Protein AF-A0A0R2IUC5-F1 (afdb_monomer_lite)

Organism: NCBI:txid319652

Foldseek 3Di:
DVLQLVQQVCLQPPWDFLVSNVVSVVVVCVVVVDPVSVVVVQVVSCVVPQGHSVVQVVQSVPDPDRIRDNDDRD

Structure (mmCIF, N/CA/C/O backbone):
data_AF-A0A0R2IUC5-F1
#
_entry.id   AF-A0A0R2IUC5-F1
#
loop_
_atom_site.group_PDB
_atom_site.id
_atom_site.type_symbol
_atom_site.label_atom_id
_atom_site.label_alt_id
_atom_site.label_comp_id
_atom_site.label_asym_id
_atom_site.label_entity_id
_atom_site.label_seq_id
_atom_site.pdbx_PDB_ins_code
_atom_site.Cartn_x
_atom_site.Cartn_y
_atom_site.Cartn_z
_atom_site.occupancy
_atom_site.B_iso_or_equiv
_atom_site.auth_seq_id
_atom_site.auth_comp_id
_atom_site.auth_asym_id
_atom_site.auth_atom_id
_atom_site.pdbx_PDB_model_num
ATOM 1 N N . MET A 1 1 ? -9.570 -2.505 -1.545 1.00 79.94 1 MET A N 1
ATOM 2 C CA . MET A 1 1 ? -8.815 -3.206 -0.472 1.00 79.94 1 MET A CA 1
ATOM 3 C C . MET A 1 1 ? -7.956 -4.344 -1.016 1.00 79.94 1 MET A C 1
ATOM 5 O O . MET A 1 1 ? -6.745 -4.212 -0.949 1.00 79.94 1 MET A O 1
ATOM 9 N N . VAL A 1 2 ? -8.538 -5.410 -1.590 1.00 92.44 2 VAL A N 1
ATOM 10 C CA . VAL A 1 2 ? -7.772 -6.572 -2.106 1.00 92.44 2 VAL A CA 1
ATOM 11 C C . VAL A 1 2 ? -6.705 -6.157 -3.124 1.00 92.44 2 VAL A C 1
ATOM 13 O O . VAL A 1 2 ? -5.546 -6.516 -2.965 1.00 92.44 2 VAL A O 1
ATOM 16 N N . ALA A 1 3 ? -7.064 -5.311 -4.095 1.00 96.75 3 ALA A N 1
ATOM 17 C CA . ALA A 1 3 ? -6.126 -4.833 -5.112 1.00 96.75 3 ALA A CA 1
ATOM 18 C C . ALA A 1 3 ? -4.909 -4.089 -4.528 1.00 96.75 3 ALA A C 1
ATOM 20 O O . ALA A 1 3 ? -3.791 -4.259 -5.007 1.00 96.75 3 ALA A O 1
ATOM 21 N N . PHE A 1 4 ? -5.101 -3.312 -3.457 1.00 97.94 4 PHE A N 1
ATOM 22 C CA . PHE A 1 4 ? -3.995 -2.635 -2.783 1.00 97.94 4 PHE A CA 1
ATOM 23 C C . PHE A 1 4 ? -3.092 -3.623 -2.035 1.00 97.94 4 PHE A C 1
ATOM 25 O O . PHE A 1 4 ? -1.873 -3.497 -2.091 1.00 97.94 4 PHE A O 1
ATOM 32 N N . TYR A 1 5 ? -3.663 -4.644 -1.395 1.00 97.38 5 TYR A N 1
ATOM 33 C CA . TYR A 1 5 ? -2.878 -5.690 -0.734 1.00 97.38 5 TYR A CA 1
ATOM 34 C C . TYR A 1 5 ? -2.020 -6.453 -1.743 1.00 97.38 5 TYR A C 1
ATOM 36 O O . TYR A 1 5 ? -0.810 -6.541 -1.561 1.00 97.38 5 TYR A O 1
ATOM 44 N N . THR A 1 6 ? -2.603 -6.881 -2.863 1.00 97.75 6 THR A N 1
ATOM 45 C CA . THR A 1 6 ? -1.854 -7.518 -3.956 1.00 97.75 6 THR A CA 1
ATOM 46 C C . THR A 1 6 ? -0.778 -6.594 -4.530 1.00 97.75 6 THR A C 1
ATOM 48 O O . THR A 1 6 ? 0.327 -7.044 -4.830 1.00 97.75 6 THR A O 1
ATOM 51 N N . ALA A 1 7 ? -1.052 -5.291 -4.654 1.00 98.19 7 ALA A N 1
ATOM 52 C CA . ALA A 1 7 ? -0.058 -4.316 -5.100 1.00 98.19 7 ALA A CA 1
ATOM 53 C C . ALA A 1 7 ? 1.129 -4.207 -4.126 1.00 98.19 7 ALA A C 1
ATOM 55 O O . ALA A 1 7 ? 2.274 -4.122 -4.574 1.00 98.19 7 ALA A O 1
ATOM 56 N N . VAL A 1 8 ? 0.877 -4.264 -2.813 1.00 98.0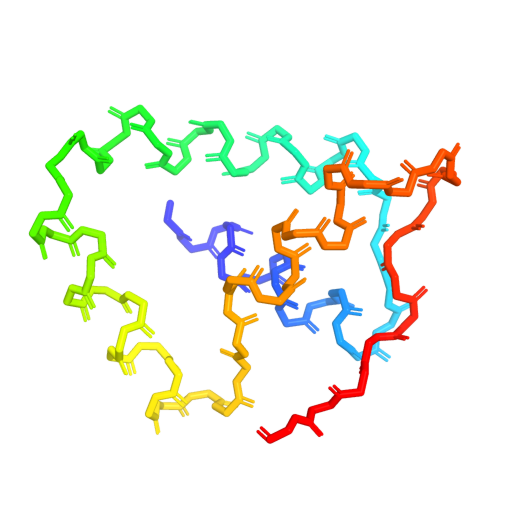0 8 VAL A N 1
ATOM 57 C CA . VAL A 1 8 ? 1.927 -4.324 -1.784 1.00 98.00 8 VAL A CA 1
ATOM 58 C C . VAL A 1 8 ? 2.754 -5.594 -1.939 1.00 98.00 8 VAL A C 1
ATOM 60 O O . VAL A 1 8 ? 3.967 -5.492 -2.077 1.00 98.00 8 VAL A O 1
ATOM 63 N N . GLU A 1 9 ? 2.137 -6.771 -2.005 1.00 97.31 9 GLU A N 1
ATOM 64 C CA . GLU A 1 9 ? 2.861 -8.041 -2.188 1.00 97.31 9 GLU A CA 1
ATOM 65 C C . GLU A 1 9 ? 3.721 -8.022 -3.459 1.00 97.31 9 GLU A C 1
ATOM 67 O O . GLU A 1 9 ? 4.910 -8.342 -3.427 1.00 97.31 9 GLU A O 1
ATOM 72 N N . THR A 1 10 ? 3.146 -7.553 -4.568 1.00 97.88 10 THR A N 1
ATOM 73 C CA . THR A 1 10 ? 3.835 -7.449 -5.860 1.00 97.88 10 THR A CA 1
ATOM 74 C C . THR A 1 10 ? 5.038 -6.516 -5.777 1.00 97.88 10 THR A C 1
ATOM 76 O O . THR A 1 10 ? 6.089 -6.842 -6.327 1.00 97.88 10 THR A O 1
ATOM 79 N N . ALA A 1 11 ? 4.935 -5.394 -5.053 1.00 98.00 11 ALA A N 1
ATOM 80 C CA . ALA A 1 11 ? 6.052 -4.476 -4.845 1.00 98.00 11 ALA A CA 1
ATOM 81 C C . ALA A 1 11 ? 7.245 -5.150 -4.147 1.00 98.00 11 ALA A C 1
ATOM 83 O O . ALA A 1 11 ? 8.387 -4.832 -4.463 1.00 98.00 11 ALA A O 1
ATOM 84 N N . PHE A 1 12 ? 7.014 -6.098 -3.235 1.00 97.69 12 PHE A N 1
ATOM 85 C CA . PHE A 1 12 ? 8.089 -6.857 -2.588 1.00 97.69 12 PHE A CA 1
ATOM 86 C C . PHE A 1 12 ? 8.608 -8.015 -3.450 1.00 97.69 12 PHE A C 1
ATOM 88 O O . PHE A 1 12 ? 9.814 -8.217 -3.509 1.00 97.69 12 PHE A O 1
ATOM 95 N N . VAL A 1 13 ? 7.730 -8.760 -4.130 1.00 96.00 13 VAL A N 1
ATOM 96 C CA . VAL A 1 13 ? 8.121 -9.983 -4.859 1.00 96.00 13 VAL A CA 1
ATOM 97 C C . VAL A 1 13 ? 8.729 -9.677 -6.234 1.00 96.00 13 VAL A C 1
ATOM 99 O O . VAL A 1 13 ? 9.829 -10.128 -6.530 1.00 96.00 13 VAL A O 1
ATOM 102 N N . ASN A 1 14 ? 8.040 -8.887 -7.064 1.00 95.75 14 ASN A N 1
ATOM 103 C CA . ASN A 1 14 ? 8.396 -8.665 -8.479 1.00 95.75 14 ASN A CA 1
ATOM 104 C C . ASN A 1 14 ? 8.683 -7.188 -8.817 1.00 95.75 14 ASN A C 1
ATOM 106 O O . ASN A 1 14 ? 9.161 -6.846 -9.904 1.00 95.75 14 ASN A O 1
ATOM 110 N N . GLY A 1 15 ? 8.349 -6.287 -7.898 1.00 96.81 15 GLY A N 1
ATOM 111 C CA . GLY A 1 15 ? 8.193 -4.872 -8.181 1.00 96.81 15 GLY A CA 1
ATOM 112 C C . GLY A 1 15 ? 6.947 -4.579 -9.027 1.00 96.81 15 GLY A C 1
ATOM 113 O O . GLY A 1 15 ? 6.464 -5.406 -9.801 1.00 96.81 15 GLY A O 1
ATOM 114 N N . ILE A 1 16 ? 6.429 -3.363 -8.904 1.00 98.44 16 ILE A N 1
ATOM 115 C CA . ILE A 1 16 ? 5.189 -2.914 -9.553 1.00 98.44 16 ILE A CA 1
ATOM 116 C C . ILE A 1 16 ? 5.382 -1.536 -10.185 1.00 98.44 16 ILE A C 1
ATOM 118 O O . ILE A 1 16 ? 6.243 -0.768 -9.754 1.00 98.44 16 ILE A O 1
ATOM 122 N N . ASP A 1 17 ? 4.596 -1.212 -11.214 1.00 98.50 17 ASP A N 1
ATOM 123 C CA . ASP A 1 17 ? 4.519 0.157 -11.725 1.00 98.50 17 ASP A CA 1
ATOM 124 C C . ASP A 1 17 ? 4.082 1.126 -10.612 1.00 98.50 17 ASP A C 1
ATOM 126 O O . ASP A 1 17 ? 3.139 0.870 -9.857 1.00 98.50 17 ASP A O 1
ATOM 130 N N . ARG A 1 18 ? 4.799 2.244 -10.494 1.00 98.38 18 ARG A N 1
ATOM 131 C CA . ARG A 1 18 ? 4.594 3.230 -9.432 1.00 98.38 18 ARG A CA 1
ATOM 132 C C . ARG A 1 18 ? 3.218 3.874 -9.527 1.00 98.38 18 ARG A C 1
ATOM 134 O O . ARG A 1 18 ? 2.582 4.075 -8.495 1.00 98.38 18 ARG A O 1
ATOM 141 N N . GLN A 1 19 ? 2.770 4.217 -10.731 1.00 98.12 19 GLN A N 1
ATOM 142 C CA . GLN A 1 19 ? 1.489 4.890 -10.910 1.00 98.12 19 GLN A CA 1
ATOM 143 C C . GLN A 1 19 ? 0.339 3.939 -10.589 1.00 98.12 19 GLN A C 1
ATOM 145 O O . GLN A 1 19 ? -0.578 4.316 -9.863 1.00 98.12 19 GLN A O 1
ATOM 150 N N . LEU A 1 20 ? 0.432 2.687 -11.043 1.00 98.19 20 LEU A N 1
ATOM 151 C CA . LEU A 1 20 ? -0.527 1.646 -10.688 1.00 98.19 20 LEU A CA 1
ATOM 152 C C . LEU A 1 20 ? -0.614 1.465 -9.168 1.00 98.19 20 LEU A C 1
ATOM 154 O O . LEU A 1 20 ? -1.712 1.470 -8.617 1.00 98.19 20 LEU A O 1
ATOM 158 N N . PHE A 1 21 ? 0.524 1.358 -8.477 1.00 98.44 21 PHE A N 1
ATOM 159 C CA . PHE A 1 21 ? 0.542 1.224 -7.020 1.00 98.44 21 PHE A CA 1
ATOM 160 C C . PHE A 1 21 ? -0.128 2.414 -6.319 1.00 98.44 21 PHE A C 1
ATOM 162 O O . PHE A 1 21 ? -0.954 2.222 -5.425 1.00 98.44 21 PHE A O 1
ATOM 169 N N . LEU A 1 22 ? 0.207 3.645 -6.722 1.00 98.19 22 LEU A N 1
ATOM 170 C CA . LEU A 1 22 ? -0.349 4.857 -6.114 1.00 98.19 22 LEU A CA 1
ATOM 171 C C . LEU A 1 22 ? -1.857 4.989 -6.351 1.00 98.19 22 LEU A C 1
ATOM 173 O O . LEU A 1 22 ? -2.562 5.420 -5.441 1.00 98.19 22 LEU A O 1
ATOM 177 N N . ASN A 1 23 ? -2.359 4.568 -7.514 1.00 98.25 23 ASN A N 1
ATOM 178 C CA . ASN A 1 23 ? -3.797 4.533 -7.784 1.00 98.25 23 ASN A CA 1
ATOM 179 C C . ASN A 1 23 ? -4.508 3.545 -6.844 1.00 98.25 23 ASN A C 1
ATOM 181 O O . ASN A 1 23 ? -5.485 3.906 -6.196 1.00 98.25 23 ASN A O 1
ATOM 185 N N . GLN A 1 24 ? -3.961 2.337 -6.665 1.00 98.12 24 GLN A N 1
ATOM 186 C CA . GLN A 1 24 ? -4.544 1.359 -5.738 1.00 98.12 24 GLN A CA 1
ATOM 187 C C . GLN A 1 24 ? -4.501 1.830 -4.279 1.00 98.12 24 GLN A C 1
ATOM 189 O O . GLN A 1 24 ? -5.427 1.568 -3.507 1.00 98.12 24 GLN A O 1
ATOM 194 N N . TYR A 1 25 ? -3.441 2.547 -3.890 1.00 97.12 25 TYR A N 1
ATOM 195 C CA . TYR A 1 25 ? -3.371 3.182 -2.576 1.00 97.12 25 TYR A CA 1
ATOM 196 C C . TYR A 1 25 ? -4.427 4.283 -2.418 1.00 97.12 25 TYR A C 1
ATOM 198 O O . TYR A 1 25 ? -5.081 4.354 -1.378 1.00 97.12 25 TYR A O 1
ATOM 206 N N . HIS A 1 26 ? -4.635 5.112 -3.444 1.00 96.69 26 HIS A N 1
ATOM 207 C CA . HIS A 1 26 ? -5.678 6.136 -3.443 1.00 96.69 26 HIS A CA 1
ATOM 208 C C . HIS A 1 26 ? -7.065 5.518 -3.225 1.00 96.69 26 HIS A C 1
ATOM 210 O O . HIS A 1 26 ? -7.774 5.924 -2.304 1.00 96.69 26 HIS A O 1
ATOM 216 N N . ASP A 1 27 ? -7.415 4.484 -3.990 1.00 96.69 27 ASP A N 1
ATOM 217 C CA . ASP A 1 27 ? -8.707 3.797 -3.878 1.00 96.69 27 ASP A CA 1
ATOM 218 C C . ASP A 1 27 ? -8.891 3.154 -2.499 1.00 96.69 27 ASP A C 1
ATOM 220 O O . ASP A 1 27 ? -9.964 3.220 -1.895 1.00 96.69 27 ASP A O 1
ATOM 224 N N . PHE A 1 28 ? -7.822 2.576 -1.943 1.00 96.19 28 PHE A N 1
ATOM 225 C CA . PHE A 1 28 ? -7.826 2.079 -0.570 1.00 96.19 28 PHE A CA 1
ATOM 226 C C . PHE A 1 28 ? -8.150 3.188 0.440 1.00 96.19 28 PHE A C 1
ATOM 228 O O . PHE A 1 28 ? -8.978 2.973 1.326 1.00 96.19 28 PHE A O 1
ATOM 235 N N . LYS A 1 29 ? -7.557 4.377 0.294 1.00 94.38 29 LYS A N 1
ATOM 236 C CA . LYS A 1 29 ? -7.773 5.523 1.191 1.00 94.38 29 LYS A CA 1
ATOM 237 C C . LYS A 1 29 ? -9.158 6.159 1.062 1.00 94.38 29 LYS A C 1
ATOM 239 O O . LYS A 1 29 ? -9.634 6.729 2.041 1.00 94.38 29 LYS A O 1
ATOM 244 N N . GLN A 1 30 ? -9.821 6.040 -0.090 1.00 95.38 30 GLN A N 1
ATOM 245 C CA . GLN A 1 30 ? -11.218 6.473 -0.243 1.00 95.38 30 GLN A CA 1
ATOM 246 C C . GLN A 1 30 ? -12.185 5.600 0.561 1.00 95.38 30 GLN A C 1
ATOM 248 O O . GLN A 1 30 ? -13.164 6.104 1.117 1.00 95.38 30 GLN A O 1
ATOM 253 N N . ILE A 1 31 ? -11.894 4.300 0.641 1.00 94.06 31 ILE A N 1
ATOM 254 C CA . ILE A 1 31 ? -12.692 3.335 1.401 1.00 94.06 31 ILE A CA 1
ATOM 255 C C . ILE A 1 31 ? -12.356 3.442 2.895 1.00 94.06 31 ILE A C 1
ATOM 257 O O . ILE A 1 31 ? -13.251 3.566 3.726 1.00 94.06 31 ILE A O 1
ATOM 261 N N . VAL A 1 32 ? -11.064 3.449 3.234 1.00 93.88 32 VAL A N 1
ATOM 262 C CA . VAL A 1 32 ? -10.558 3.467 4.613 1.00 93.88 32 VAL A CA 1
ATOM 263 C C . VAL A 1 32 ? -10.210 4.899 5.022 1.00 93.88 32 VAL A C 1
ATOM 265 O O . VAL A 1 32 ? -9.055 5.341 4.962 1.00 93.88 32 VAL A O 1
ATOM 268 N N . LYS A 1 33 ? -11.239 5.644 5.437 1.00 90.62 33 LYS A N 1
ATOM 269 C CA . LYS A 1 33 ? -11.121 7.070 5.792 1.00 90.62 33 LYS A CA 1
ATOM 270 C C . LYS A 1 33 ? -10.525 7.296 7.184 1.00 90.62 33 LYS A C 1
ATOM 272 O O . LYS A 1 33 ? -9.853 8.300 7.412 1.00 90.62 33 LYS A O 1
ATOM 277 N N . SER A 1 34 ? -10.755 6.374 8.122 1.00 95.75 34 SER A N 1
ATOM 278 C CA . SER A 1 34 ? -10.294 6.509 9.507 1.00 95.75 34 SER A CA 1
ATOM 279 C C . SER A 1 34 ? -8.858 6.018 9.692 1.00 95.75 34 SER A C 1
ATOM 281 O O . SER A 1 34 ? -8.508 4.896 9.327 1.00 95.75 34 SER A O 1
ATOM 283 N N . LYS A 1 35 ? -8.036 6.822 10.378 1.00 91.31 35 LYS A N 1
ATOM 284 C CA . LYS A 1 35 ? -6.667 6.447 10.771 1.00 91.31 35 LYS A CA 1
ATOM 285 C C . LYS A 1 35 ? -6.632 5.209 11.678 1.00 91.31 35 LYS A C 1
ATOM 287 O O . LYS A 1 35 ? -5.673 4.441 11.635 1.00 91.31 35 LYS A O 1
ATOM 292 N N . ALA A 1 36 ? -7.655 5.015 12.513 1.00 95.44 36 ALA A N 1
ATOM 293 C CA . ALA A 1 36 ? -7.732 3.862 13.409 1.00 95.44 36 ALA A CA 1
ATOM 294 C C . ALA A 1 36 ? -7.982 2.561 12.631 1.00 95.44 36 ALA A C 1
ATOM 296 O O . ALA A 1 36 ? -7.315 1.559 12.885 1.00 95.44 36 ALA A O 1
ATOM 297 N N . GLU A 1 37 ? -8.884 2.604 11.649 1.00 94.88 37 GLU A N 1
ATOM 298 C CA . GLU A 1 37 ? -9.188 1.476 10.765 1.00 94.88 37 GLU A CA 1
ATOM 299 C C . GLU A 1 37 ? -7.971 1.106 9.908 1.00 94.88 37 GLU A C 1
ATOM 301 O O . GLU A 1 37 ? -7.554 -0.052 9.887 1.00 94.88 37 GLU A O 1
ATOM 306 N N . GLU A 1 38 ? -7.312 2.098 9.301 1.00 93.69 38 GLU A N 1
ATOM 307 C CA . GLU A 1 38 ? -6.075 1.887 8.542 1.00 93.69 38 GLU A CA 1
ATOM 308 C C . GLU A 1 38 ? -4.997 1.210 9.399 1.00 93.69 38 GLU A C 1
ATOM 310 O O . GLU A 1 38 ? -4.364 0.245 8.964 1.00 93.69 38 GLU A O 1
ATOM 315 N N . LYS A 1 39 ? -4.822 1.646 10.653 1.00 94.19 39 LYS A N 1
ATOM 316 C CA . LYS A 1 39 ? -3.860 1.041 11.588 1.00 94.19 39 LYS A CA 1
ATOM 317 C C . LYS A 1 39 ? -4.202 -0.416 11.920 1.00 94.19 39 LYS A C 1
ATOM 319 O O . LYS A 1 39 ? -3.302 -1.245 12.050 1.00 94.19 39 LYS A O 1
ATOM 324 N N . GLN A 1 40 ? -5.481 -0.746 12.075 1.00 96.12 40 GLN A N 1
ATOM 325 C CA . GLN A 1 40 ? -5.909 -2.124 12.330 1.00 96.12 40 GLN A CA 1
ATOM 326 C C . GLN A 1 40 ? -5.677 -3.020 11.109 1.00 96.12 40 GLN A C 1
ATOM 328 O O . GLN A 1 40 ? -5.129 -4.116 11.250 1.00 96.12 40 GLN A O 1
ATOM 333 N N . LEU A 1 41 ? -6.036 -2.544 9.916 1.00 95.25 41 LEU A N 1
ATOM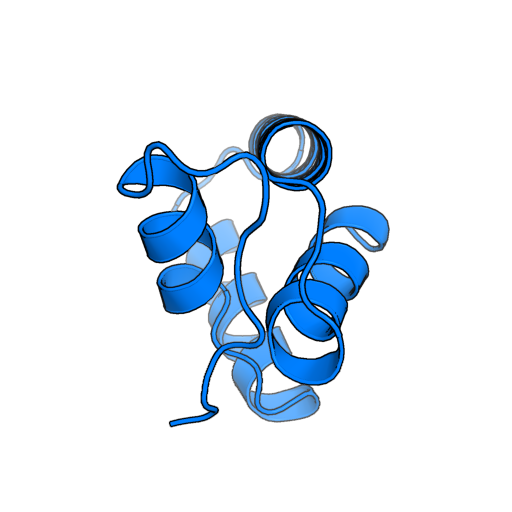 334 C CA . LEU A 1 41 ? -5.878 -3.278 8.660 1.00 95.25 41 LEU A CA 1
ATOM 335 C C . LEU A 1 41 ? -4.408 -3.527 8.322 1.00 95.25 41 LEU A C 1
ATOM 337 O O . LEU A 1 41 ? -4.027 -4.667 8.056 1.00 95.25 41 LEU A O 1
ATOM 341 N N . THR A 1 42 ? -3.571 -2.492 8.411 1.00 93.94 42 THR A N 1
ATOM 342 C CA . THR A 1 42 ? -2.118 -2.597 8.193 1.00 93.94 42 THR A CA 1
ATOM 343 C C . THR A 1 42 ? -1.477 -3.594 9.157 1.00 93.94 42 THR A C 1
ATOM 345 O O . THR A 1 42 ? -0.748 -4.482 8.717 1.00 93.94 42 THR A O 1
ATOM 348 N N . LYS A 1 43 ? -1.811 -3.538 10.455 1.00 96.00 43 LYS A N 1
ATOM 349 C CA . LYS A 1 43 ? -1.318 -4.502 11.454 1.00 96.00 43 LYS A CA 1
ATOM 350 C C . LYS A 1 43 ? -1.773 -5.934 11.158 1.00 96.00 43 LYS A C 1
ATOM 352 O O . LYS A 1 43 ? -0.973 -6.861 11.272 1.00 96.00 43 LYS A O 1
ATOM 357 N N . LYS A 1 44 ? -3.048 -6.130 10.800 1.00 96.12 44 LYS A N 1
ATOM 358 C CA . LYS A 1 44 ? -3.603 -7.459 10.494 1.00 96.12 44 LYS A CA 1
ATOM 359 C C . LYS A 1 44 ? -2.923 -8.068 9.272 1.00 96.12 44 LYS A C 1
ATOM 361 O O . LYS A 1 44 ? -2.497 -9.216 9.332 1.00 96.12 44 LYS A O 1
ATOM 366 N N . PHE A 1 45 ? -2.787 -7.287 8.207 1.00 95.38 45 PHE A N 1
ATOM 367 C CA . PHE A 1 45 ? -2.146 -7.715 6.971 1.00 95.38 45 PHE A CA 1
ATOM 368 C C . PHE A 1 45 ? -0.661 -8.017 7.154 1.00 95.38 45 PHE A C 1
ATOM 370 O O . PHE A 1 45 ? -0.197 -9.041 6.660 1.00 95.38 45 PHE A O 1
ATOM 377 N N . LEU A 1 46 ? 0.078 -7.181 7.893 1.00 95.62 46 LEU A N 1
ATOM 378 C CA . LEU A 1 46 ? 1.482 -7.454 8.204 1.00 95.62 46 LEU A CA 1
ATOM 379 C C . LEU A 1 46 ? 1.617 -8.792 8.939 1.00 95.62 46 LEU A C 1
ATOM 381 O O . LEU A 1 46 ? 2.428 -9.625 8.551 1.00 95.62 46 LEU A O 1
ATOM 385 N N . L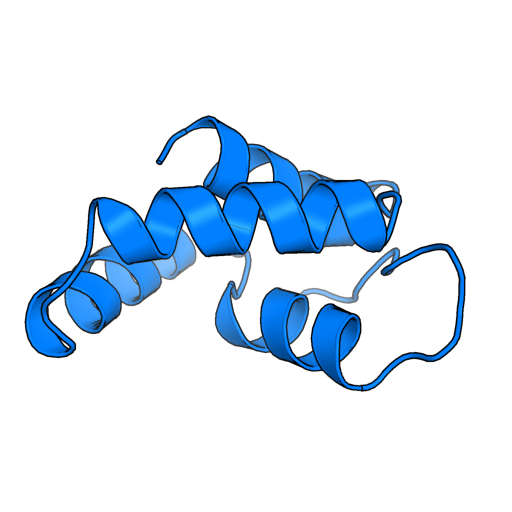YS A 1 47 ? 0.770 -9.036 9.949 1.00 96.44 47 LYS A N 1
ATOM 386 C CA . LYS A 1 47 ? 0.774 -10.294 10.709 1.00 96.44 47 LYS A CA 1
ATOM 387 C C . LYS A 1 47 ? 0.458 -11.516 9.837 1.00 96.44 47 LYS A C 1
ATOM 389 O O . LYS A 1 47 ? 1.013 -12.578 10.090 1.00 96.44 47 LYS A O 1
ATOM 394 N N . SER A 1 48 ? -0.444 -11.394 8.861 1.00 95.38 48 SER A N 1
ATOM 395 C CA . SER A 1 48 ? -0.860 -12.530 8.027 1.00 95.38 48 SER A CA 1
ATOM 396 C C . SER A 1 48 ? 0.045 -12.786 6.822 1.00 95.38 48 SER A C 1
ATOM 398 O O . SER A 1 48 ? 0.191 -13.932 6.420 1.00 95.38 48 SER A O 1
ATOM 400 N N . SER A 1 49 ? 0.611 -11.737 6.223 1.00 94.56 49 SER A N 1
ATOM 401 C CA . SER A 1 49 ? 1.325 -11.814 4.938 1.00 94.56 49 SER A CA 1
ATOM 402 C C . SER A 1 49 ? 2.843 -11.617 5.059 1.00 94.56 49 SER A C 1
ATOM 404 O O . SER A 1 49 ? 3.611 -12.033 4.187 1.00 94.56 49 SER A O 1
ATOM 406 N N . GLY A 1 50 ? 3.297 -10.969 6.137 1.00 95.38 50 GLY A N 1
ATOM 407 C CA . GLY A 1 50 ? 4.691 -10.566 6.316 1.00 95.38 50 GLY A CA 1
ATOM 408 C C . GLY A 1 50 ? 5.136 -9.421 5.398 1.00 95.38 50 GLY A C 1
ATOM 409 O O . GLY A 1 50 ? 6.336 -9.237 5.216 1.00 95.38 50 GLY A O 1
ATOM 410 N N . PHE A 1 51 ? 4.209 -8.678 4.782 1.00 96.19 51 PHE A N 1
ATOM 411 C CA . PHE A 1 51 ? 4.527 -7.499 3.973 1.00 96.19 51 PHE A CA 1
ATOM 412 C C . PHE A 1 51 ? 4.101 -6.208 4.678 1.00 96.19 51 PHE A C 1
ATOM 414 O O . PHE A 1 51 ? 2.957 -6.055 5.112 1.00 96.19 51 PHE A O 1
ATOM 421 N N . ASP A 1 52 ? 5.023 -5.250 4.756 1.00 96.19 52 ASP A N 1
ATOM 422 C CA . ASP A 1 52 ? 4.773 -3.957 5.388 1.00 96.19 52 ASP A CA 1
ATOM 423 C C . ASP A 1 52 ? 4.230 -2.942 4.366 1.00 96.19 52 ASP A C 1
ATOM 425 O O . ASP A 1 52 ? 4.955 -2.441 3.499 1.00 96.19 52 ASP A O 1
ATOM 429 N N . MET A 1 53 ? 2.935 -2.616 4.484 1.00 96.44 53 ME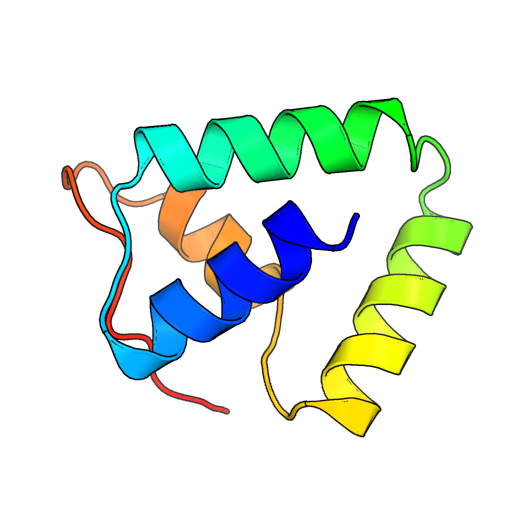T A N 1
ATOM 430 C CA . MET A 1 53 ? 2.282 -1.626 3.618 1.00 96.44 53 MET A CA 1
ATOM 431 C C . MET A 1 53 ? 2.912 -0.239 3.730 1.00 96.44 53 MET A C 1
ATOM 433 O O . MET A 1 53 ? 2.996 0.470 2.730 1.00 96.44 53 MET A O 1
ATOM 437 N N . TYR A 1 54 ? 3.341 0.167 4.927 1.00 95.19 54 TYR A N 1
ATOM 438 C CA . TYR A 1 54 ? 3.915 1.492 5.136 1.00 95.19 54 TYR A CA 1
ATOM 439 C C . TYR A 1 54 ? 5.224 1.634 4.360 1.00 95.19 54 TYR A C 1
ATOM 441 O O . TYR A 1 54 ? 5.436 2.649 3.694 1.00 95.19 54 TYR A O 1
ATOM 449 N N . ILE A 1 55 ? 6.071 0.602 4.373 1.00 96.12 55 ILE A N 1
ATOM 450 C CA . ILE A 1 55 ? 7.318 0.588 3.598 1.00 96.12 55 ILE A CA 1
ATOM 451 C C . ILE A 1 55 ? 7.037 0.676 2.096 1.00 96.12 55 ILE A C 1
ATOM 453 O O . ILE A 1 55 ? 7.665 1.487 1.411 1.00 96.12 55 ILE A O 1
ATOM 457 N N . ALA A 1 56 ? 6.070 -0.093 1.588 1.00 97.50 56 ALA A N 1
ATOM 458 C CA . ALA A 1 56 ? 5.702 -0.054 0.173 1.00 97.50 56 ALA A CA 1
ATOM 459 C C . ALA A 1 56 ? 5.156 1.317 -0.256 1.00 97.50 56 ALA A C 1
ATOM 461 O O . ALA A 1 56 ? 5.600 1.873 -1.263 1.00 97.50 56 ALA A O 1
ATOM 462 N N . VAL A 1 57 ? 4.256 1.905 0.538 1.00 97.38 57 VAL A N 1
ATOM 463 C CA . VAL A 1 57 ? 3.695 3.240 0.275 1.00 97.38 57 VAL A CA 1
ATOM 464 C C . VAL A 1 57 ? 4.776 4.306 0.311 1.00 97.38 57 VAL A C 1
ATOM 466 O O . VAL A 1 57 ? 4.864 5.118 -0.611 1.00 97.38 57 VAL A O 1
ATOM 469 N N . LYS A 1 58 ? 5.636 4.283 1.332 1.00 97.44 58 LYS A N 1
ATOM 470 C CA . LYS A 1 58 ? 6.742 5.232 1.449 1.00 97.44 58 LYS A CA 1
ATOM 471 C C . LYS A 1 58 ? 7.661 5.142 0.237 1.00 97.44 58 LYS A C 1
ATOM 473 O O . LYS A 1 58 ? 7.977 6.173 -0.345 1.00 97.44 58 LYS A O 1
ATOM 478 N N . ALA A 1 59 ? 8.038 3.933 -0.180 1.00 97.44 59 ALA A N 1
ATOM 479 C CA . ALA A 1 59 ? 8.872 3.730 -1.361 1.00 97.44 59 ALA A CA 1
ATOM 480 C C . ALA A 1 59 ? 8.214 4.281 -2.637 1.00 97.44 59 ALA A C 1
ATOM 482 O O . ALA A 1 59 ? 8.885 4.932 -3.436 1.00 97.44 59 ALA A O 1
ATOM 483 N N . ALA A 1 60 ? 6.907 4.070 -2.815 1.00 97.81 60 ALA A N 1
ATOM 484 C CA . ALA A 1 60 ? 6.162 4.594 -3.958 1.00 97.81 60 ALA A CA 1
ATOM 485 C C . ALA A 1 60 ? 6.089 6.128 -3.978 1.00 97.81 60 ALA A C 1
ATOM 487 O O . ALA A 1 60 ? 6.213 6.745 -5.037 1.00 97.81 60 ALA A O 1
ATOM 488 N N . GLN A 1 61 ? 5.908 6.750 -2.814 1.00 97.44 61 GLN A N 1
ATOM 489 C CA . GLN A 1 61 ? 5.802 8.203 -2.689 1.00 97.44 61 GLN A CA 1
ATOM 490 C C . GLN A 1 61 ? 7.147 8.914 -2.861 1.00 97.44 61 GLN A C 1
ATOM 492 O O . GLN A 1 61 ? 7.177 10.002 -3.430 1.00 97.44 61 GLN A O 1
ATOM 497 N N . THR A 1 62 ? 8.252 8.316 -2.406 1.00 97.31 62 THR A N 1
ATOM 498 C CA . THR A 1 62 ? 9.574 8.964 -2.427 1.00 97.31 62 THR A CA 1
ATOM 499 C C . THR A 1 62 ? 10.386 8.683 -3.686 1.00 97.31 62 THR A C 1
ATOM 501 O O . THR A 1 62 ? 11.274 9.465 -4.021 1.00 97.31 62 THR A O 1
ATOM 504 N N . THR A 1 63 ? 10.124 7.583 -4.394 1.00 94.50 63 THR A N 1
ATOM 505 C CA . THR A 1 63 ? 10.874 7.252 -5.610 1.00 94.50 63 THR A CA 1
ATOM 506 C C . THR A 1 63 ? 10.407 8.083 -6.807 1.00 94.50 63 THR A C 1
ATOM 508 O O . THR A 1 63 ? 9.209 8.261 -7.027 1.00 94.50 63 THR A O 1
ATOM 511 N N . SER A 1 64 ? 11.354 8.544 -7.627 1.00 94.81 64 SER A N 1
ATOM 512 C CA . SER A 1 64 ? 11.097 9.146 -8.945 1.00 94.81 64 SER A CA 1
ATOM 513 C C . SER A 1 64 ? 11.090 8.113 -10.081 1.00 94.81 64 SER A C 1
ATOM 515 O O . SER A 1 64 ? 10.826 8.446 -11.236 1.00 94.81 64 SER A O 1
ATOM 517 N N . LYS A 1 65 ? 11.379 6.841 -9.774 1.00 96.25 65 LYS A N 1
ATOM 518 C CA . LYS A 1 65 ? 11.398 5.754 -10.759 1.00 96.25 65 LYS A CA 1
ATOM 519 C C . LYS A 1 65 ? 9.979 5.365 -11.175 1.00 96.25 65 LYS A C 1
ATOM 521 O O . LYS A 1 65 ? 9.038 5.446 -10.392 1.00 96.25 65 LYS A O 1
ATOM 526 N N . LYS A 1 66 ? 9.847 4.821 -12.390 1.00 96.81 66 LYS A N 1
ATOM 527 C CA . LYS A 1 66 ? 8.579 4.256 -12.889 1.00 96.81 66 LYS A CA 1
ATOM 528 C C . LYS A 1 66 ? 8.132 2.996 -12.140 1.00 96.81 66 LYS A C 1
ATOM 530 O O . LYS A 1 66 ? 6.978 2.612 -12.245 1.00 96.81 66 LYS A O 1
ATOM 535 N N . ARG A 1 67 ? 9.021 2.343 -11.385 1.00 97.19 67 ARG A N 1
ATOM 536 C CA . ARG A 1 67 ? 8.731 1.102 -10.653 1.00 97.19 67 ARG A CA 1
ATOM 537 C C . ARG A 1 67 ? 9.078 1.222 -9.172 1.00 97.19 67 ARG A C 1
ATOM 539 O O . ARG A 1 67 ? 10.049 1.892 -8.813 1.00 97.19 67 ARG A O 1
ATOM 546 N N . VAL A 1 68 ? 8.306 0.529 -8.341 1.00 97.00 68 VAL A N 1
ATOM 547 C CA . VAL A 1 68 ? 8.510 0.364 -6.897 1.00 97.00 68 VAL A CA 1
ATOM 548 C C . VAL A 1 68 ? 8.916 -1.080 -6.637 1.00 97.00 68 VAL A C 1
ATOM 550 O O . VAL A 1 68 ? 8.171 -1.996 -6.978 1.00 97.00 68 VAL A O 1
ATOM 553 N N . GLY A 1 69 ? 10.088 -1.267 -6.032 1.00 94.00 69 GLY A N 1
ATOM 554 C CA . GLY A 1 69 ? 10.649 -2.581 -5.726 1.00 94.00 69 GLY A CA 1
ATOM 555 C C . GLY A 1 69 ? 11.375 -3.279 -6.892 1.00 94.00 69 GLY A C 1
ATOM 556 O O . GLY A 1 69 ? 11.612 -2.641 -7.923 1.00 94.00 69 GLY A O 1
ATOM 557 N N . PRO A 1 70 ? 11.746 -4.568 -6.740 1.00 95.25 70 PRO A N 1
ATOM 558 C CA . PRO A 1 70 ? 11.437 -5.436 -5.595 1.00 95.25 70 PRO A CA 1
ATOM 559 C C . PRO A 1 70 ? 11.925 -4.865 -4.257 1.00 95.25 70 PRO A C 1
ATOM 561 O O . PRO A 1 70 ? 13.034 -4.340 -4.162 1.00 95.25 70 PRO A O 1
ATOM 564 N N . LEU A 1 71 ? 11.060 -4.880 -3.245 1.00 93.44 71 LEU A N 1
ATOM 565 C CA . LEU A 1 71 ? 11.359 -4.399 -1.894 1.00 93.44 71 LEU A CA 1
ATOM 566 C C . LEU A 1 71 ? 11.810 -5.556 -0.997 1.00 93.44 71 LEU A C 1
ATOM 568 O O . LEU A 1 71 ? 11.375 -6.692 -1.156 1.00 93.44 71 LEU A O 1
ATOM 572 N N . VAL A 1 72 ? 12.651 -5.257 -0.008 1.00 89.25 72 VAL A N 1
ATOM 573 C CA . VAL A 1 72 ? 13.137 -6.254 0.956 1.00 89.25 72 VAL A CA 1
ATOM 574 C C . VAL A 1 72 ? 12.193 -6.314 2.154 1.00 89.25 72 VAL A C 1
ATOM 576 O O . VAL A 1 72 ? 11.944 -5.284 2.785 1.00 89.25 72 VAL A O 1
ATOM 579 N N . LYS A 1 73 ? 11.680 -7.512 2.470 1.00 77.06 73 LYS A N 1
ATOM 580 C CA . LYS 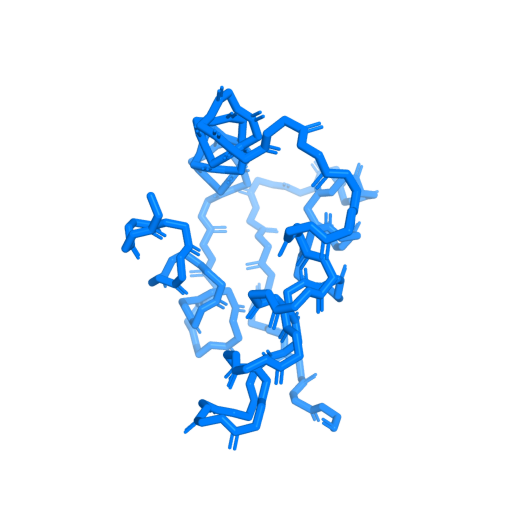A 1 73 ? 10.901 -7.763 3.694 1.00 77.06 73 LYS A CA 1
ATOM 581 C C . LYS A 1 73 ? 11.769 -7.465 4.920 1.00 77.06 73 LYS A C 1
ATOM 583 O O . LYS A 1 73 ? 12.921 -7.890 4.964 1.00 77.06 73 LYS A O 1
ATOM 588 N N . ARG A 1 74 ? 11.224 -6.735 5.889 1.00 62.72 74 ARG A N 1
ATOM 589 C CA . ARG A 1 74 ? 11.814 -6.570 7.222 1.00 62.72 74 ARG A CA 1
ATOM 590 C C . ARG A 1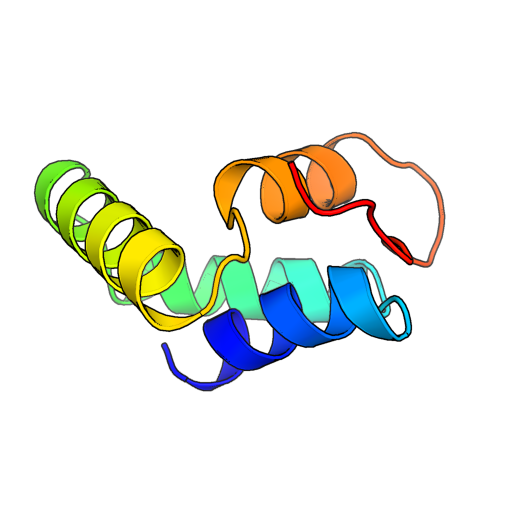 74 ? 10.995 -7.340 8.238 1.00 62.72 74 ARG A C 1
ATOM 592 O O . ARG A 1 74 ? 9.765 -7.418 8.025 1.00 62.72 74 ARG A O 1
#

Secondary structure (DSSP, 8-state):
-HHHHHHHHHHHHT-EEHHHHHHHHHHHHHH---HHHHHHHHHHHHHHH---HHHHHHHHHH--SSEE-PPPP-

Sequence (74 aa):
MVAFYTAVETAFVNGIDRQLFLNQYHDFKQIVKSKAEEKQLTKKFLKSSGFDMYIAVKAAQTTSKKRVGPLVKR

Radius of gyration: 11.35 Å; chains: 1; bounding box: 26×22×26 Å

pLDDT: mean 95.18, std 5.11, range [62.72, 98.5]

InterPro domains:
  IPR007920 Protein of unknown function UPF0223 [PF05256] (2-67)
  IPR023324 BH2638-like superfamily [G3DSA:1.10.220.80] (1-70)
  IPR023324 BH2638-like superfamily [SSF158504] (2-67)